Protein AF-A0A921GEG6-F1 (afdb_monomer_lite)

Secondary structure (DSSP, 8-state):
-PPPP-------HHHHH----SSS-IIIIIIHHHHHHHHHHTSSS----------HHHHHHHHHHTHHHHHHHHHTT--TT-GGGGG--

Organism: NCBI:txid1852386

Foldseek 3Di:
DDDDPDPDPPDDPCNVVDDAADWDDCCLAQVLLQVLLVVLVPDPDQDPDDDDDDDDPNVVCCVVGVSVLSNQCSNVPHHRNDPCSVVRD

Radius of gyration: 16.49 Å; chains: 1; bounding box: 41×40×45 Å

pLDDT: mean 90.21, std 13.06, range [41.75, 98.25]

Sequence (89 aa):
MAAQPQTLATTSAFEVLGPVMVGPSSSHTAGALRCARVAASLMGGRVARVRFTLWNSFAHTYRGHGTDRALVAGVLGLDTDDERIRDAF

Structure (mmCIF, N/CA/C/O backbone):
data_AF-A0A921GEG6-F1
#
_entry.id   AF-A0A921GEG6-F1
#
loop_
_atom_site.group_PDB
_atom_site.id
_atom_site.type_symbol
_atom_site.label_atom_id
_atom_site.label_alt_id
_atom_site.label_comp_id
_atom_site.label_asym_id
_atom_site.label_entity_id
_atom_site.label_seq_id
_atom_site.pdbx_PDB_ins_code
_atom_site.Cartn_x
_atom_site.Cartn_y
_atom_site.Cartn_z
_atom_site.occupancy
_atom_site.B_iso_or_equiv
_atom_site.auth_seq_id
_atom_site.auth_comp_id
_atom_site.auth_asym_id
_atom_site.auth_atom_id
_atom_site.pdbx_PDB_model_num
ATOM 1 N N . MET A 1 1 ? 20.909 28.038 32.023 1.00 41.75 1 MET A N 1
ATOM 2 C CA . MET A 1 1 ? 21.730 27.240 31.087 1.00 41.75 1 MET A CA 1
ATOM 3 C C . MET A 1 1 ? 20.824 26.770 29.967 1.00 41.75 1 MET A C 1
ATOM 5 O O . MET A 1 1 ? 19.919 25.994 30.235 1.00 41.75 1 MET A O 1
ATOM 9 N N . ALA A 1 2 ? 20.987 27.316 28.762 1.00 42.22 2 ALA A N 1
ATOM 10 C CA . ALA A 1 2 ? 20.214 26.888 27.602 1.00 42.22 2 ALA A CA 1
ATOM 11 C C . ALA A 1 2 ? 20.625 25.457 27.231 1.00 42.22 2 ALA A C 1
ATOM 13 O O . ALA A 1 2 ? 21.814 25.187 27.059 1.00 42.22 2 ALA A O 1
ATOM 14 N N . ALA A 1 3 ? 19.656 24.545 27.152 1.00 48.78 3 ALA A N 1
ATOM 15 C CA . ALA A 1 3 ? 19.879 23.226 26.584 1.00 48.78 3 ALA A CA 1
ATOM 16 C C . ALA A 1 3 ? 20.296 23.413 25.119 1.00 48.78 3 ALA A C 1
ATOM 18 O O . ALA A 1 3 ? 19.584 24.055 24.347 1.00 48.78 3 ALA A O 1
ATOM 19 N N . GLN A 1 4 ? 21.478 22.918 24.757 1.00 52.47 4 GLN A N 1
ATOM 20 C CA . GLN A 1 4 ? 21.923 22.922 23.368 1.00 52.47 4 GLN A CA 1
ATOM 21 C C . GLN A 1 4 ? 20.926 22.125 22.508 1.00 52.47 4 GLN A C 1
ATOM 23 O O . GLN A 1 4 ? 20.432 21.090 22.965 1.00 52.47 4 GLN A O 1
ATOM 28 N N . PRO A 1 5 ? 20.622 22.576 21.278 1.00 53.44 5 PRO A N 1
ATOM 29 C CA . PRO A 1 5 ? 19.784 21.814 20.364 1.00 53.44 5 PRO A CA 1
ATOM 30 C C . PRO A 1 5 ? 20.469 20.479 20.077 1.00 53.44 5 PRO A C 1
ATOM 32 O O . PRO A 1 5 ? 21.607 20.442 19.606 1.00 53.44 5 PRO A O 1
ATOM 35 N N . GLN A 1 6 ? 19.790 19.377 20.385 1.00 58.94 6 GLN A N 1
ATOM 36 C CA . GLN A 1 6 ? 20.304 18.057 20.056 1.00 58.94 6 GLN A CA 1
ATOM 37 C C . GLN A 1 6 ? 20.346 17.910 18.534 1.00 58.94 6 GLN A C 1
ATOM 39 O O . GLN A 1 6 ? 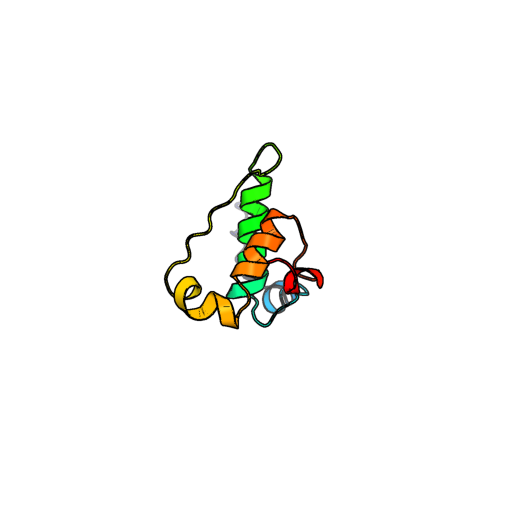19.318 17.840 17.866 1.00 58.94 6 GLN A O 1
ATOM 44 N N . THR A 1 7 ? 21.552 17.896 17.976 1.00 65.44 7 THR A N 1
ATOM 45 C CA . THR A 1 7 ? 21.803 17.506 16.590 1.00 65.44 7 THR A CA 1
ATOM 46 C C . THR A 1 7 ? 21.744 15.983 16.550 1.00 65.44 7 THR A C 1
ATOM 48 O O . THR A 1 7 ? 22.729 15.312 16.833 1.00 65.44 7 THR A O 1
ATOM 51 N N . LEU A 1 8 ? 20.570 15.416 16.274 1.00 60.66 8 LEU A N 1
ATOM 52 C CA . LEU A 1 8 ? 20.393 13.966 16.184 1.00 60.66 8 LEU A CA 1
ATOM 53 C C . LEU A 1 8 ? 19.711 13.600 14.869 1.00 60.66 8 LEU A C 1
ATOM 55 O O . LEU A 1 8 ? 18.508 13.377 14.812 1.00 60.66 8 LEU A O 1
ATOM 59 N N . ALA A 1 9 ? 20.507 13.476 13.812 1.00 66.44 9 ALA A N 1
ATOM 60 C CA . ALA A 1 9 ? 20.187 12.528 12.752 1.00 66.44 9 ALA A CA 1
ATOM 61 C C . ALA A 1 9 ? 20.847 11.185 13.103 1.00 66.44 9 ALA A C 1
ATOM 63 O O . ALA A 1 9 ? 21.735 10.708 12.404 1.00 66.44 9 ALA A O 1
ATOM 64 N N . THR A 1 10 ? 20.476 10.592 14.239 1.00 74.56 10 THR A N 1
ATOM 65 C CA . THR A 1 10 ? 20.800 9.188 14.516 1.00 74.56 10 THR A CA 1
ATOM 66 C C . THR A 1 10 ? 19.774 8.332 13.797 1.00 74.56 10 THR A C 1
ATOM 68 O O . THR A 1 10 ? 18.729 8.021 14.360 1.00 74.56 10 THR A O 1
ATOM 71 N N . THR A 1 11 ? 20.052 7.995 12.538 1.00 83.00 11 THR A N 1
ATOM 72 C CA . THR A 1 11 ? 19.252 7.018 11.793 1.00 83.00 11 THR A CA 1
ATOM 73 C C . THR A 1 11 ? 19.467 5.639 12.402 1.00 83.00 11 THR A C 1
ATOM 75 O O . THR A 1 11 ? 20.595 5.148 12.480 1.00 83.00 11 THR A O 1
ATOM 78 N N . SER A 1 12 ? 18.385 5.017 12.855 1.00 89.88 12 SER A N 1
ATOM 79 C CA . SER A 1 12 ? 18.417 3.660 13.391 1.00 89.88 12 SER A CA 1
ATOM 80 C C . SER A 1 12 ? 18.547 2.641 12.259 1.00 89.88 12 SER A C 1
ATOM 82 O O . SER A 1 12 ? 17.954 2.804 11.193 1.00 89.88 12 SER A O 1
ATOM 84 N N . ALA A 1 13 ? 19.249 1.528 12.497 1.00 90.12 13 ALA A N 1
ATOM 85 C CA . ALA A 1 13 ? 19.298 0.417 11.542 1.00 90.12 13 ALA A CA 1
ATOM 86 C C . ALA A 1 13 ? 17.888 -0.095 11.176 1.00 90.12 13 ALA A C 1
ATOM 88 O O . ALA A 1 13 ? 17.650 -0.487 10.036 1.00 90.12 13 ALA A O 1
ATOM 89 N N . PHE A 1 14 ? 16.931 -0.023 12.108 1.00 89.06 14 PHE A N 1
ATOM 90 C CA . PHE A 1 14 ? 15.539 -0.414 11.868 1.00 89.06 14 PHE A CA 1
ATOM 91 C C . PHE A 1 14 ? 14.798 0.530 10.912 1.00 89.06 14 PHE A C 1
ATOM 93 O O . PHE A 1 14 ? 13.907 0.092 10.191 1.00 89.06 14 PHE A O 1
ATOM 100 N N . GLU A 1 15 ? 15.174 1.810 10.866 1.00 88.00 15 GLU A N 1
ATOM 101 C CA . GLU A 1 15 ? 14.595 2.769 9.917 1.00 88.00 15 GLU A CA 1
ATOM 102 C C . GLU A 1 15 ? 15.102 2.516 8.494 1.00 88.00 15 GLU A C 1
ATOM 104 O O . GLU A 1 15 ? 14.353 2.701 7.537 1.00 88.00 15 GLU A O 1
ATOM 109 N N . VAL A 1 16 ? 16.350 2.051 8.358 1.00 89.06 16 VAL A N 1
ATOM 110 C CA . VAL A 1 16 ? 16.949 1.694 7.063 1.00 89.06 16 VAL A CA 1
ATOM 111 C C . VAL A 1 16 ? 16.396 0.370 6.538 1.00 89.06 16 VAL A C 1
ATOM 113 O O . VAL A 1 16 ? 16.063 0.274 5.359 1.00 89.06 16 VAL A O 1
ATOM 116 N N . LEU A 1 17 ? 16.298 -0.648 7.398 1.00 91.12 17 LEU A N 1
ATOM 117 C CA . LEU A 1 17 ? 15.776 -1.965 7.018 1.00 91.12 17 LEU A CA 1
ATOM 118 C C . LEU A 1 17 ? 14.278 -1.916 6.697 1.00 91.12 17 LEU A C 1
ATOM 120 O O . LEU A 1 17 ? 13.824 -2.585 5.771 1.00 91.12 17 LEU A O 1
ATOM 124 N N . GLY A 1 18 ? 13.522 -1.105 7.439 1.00 88.38 18 GLY A N 1
ATOM 125 C CA . GLY A 1 18 ? 12.070 -1.060 7.340 1.00 88.38 18 GLY A CA 1
ATOM 126 C C . GLY A 1 18 ? 11.386 -2.273 7.990 1.00 88.38 18 GLY A C 1
ATOM 127 O O . GLY A 1 18 ? 12.042 -3.137 8.578 1.00 88.38 18 GLY A O 1
ATOM 128 N N . PRO A 1 19 ? 10.043 -2.324 7.944 1.00 91.56 19 PRO A N 1
ATOM 129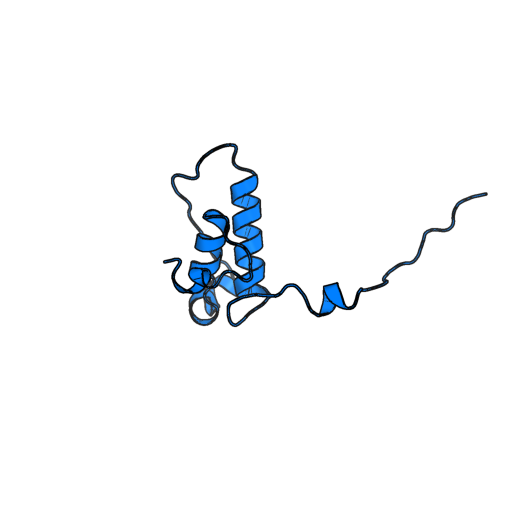 C CA . PRO A 1 19 ? 9.282 -3.435 8.501 1.00 91.56 19 PRO A CA 1
ATOM 130 C C . PRO A 1 19 ? 9.423 -4.698 7.644 1.00 91.56 19 PRO A C 1
ATOM 132 O O . PRO A 1 19 ? 9.683 -4.628 6.441 1.00 91.56 19 PRO A O 1
ATOM 135 N N . VAL A 1 20 ? 9.147 -5.855 8.250 1.00 94.94 20 VAL A N 1
ATOM 136 C CA . VAL A 1 20 ? 8.837 -7.067 7.483 1.00 94.94 20 VAL A CA 1
ATOM 137 C C . VAL A 1 20 ? 7.578 -6.796 6.656 1.00 94.94 20 VAL A C 1
ATOM 139 O O . VAL A 1 20 ? 6.619 -6.186 7.138 1.00 94.94 20 VAL A O 1
ATOM 142 N N . MET A 1 21 ? 7.603 -7.190 5.384 1.00 95.56 21 MET A N 1
ATOM 143 C CA . MET A 1 21 ? 6.510 -6.904 4.463 1.00 95.56 21 MET A CA 1
ATOM 144 C C . MET A 1 21 ? 6.334 -7.978 3.390 1.00 95.56 21 MET A C 1
ATOM 146 O O . MET A 1 21 ? 7.284 -8.665 3.016 1.00 95.56 21 MET A O 1
ATOM 150 N N . VAL A 1 22 ? 5.127 -8.038 2.837 1.00 93.50 22 VAL A N 1
ATOM 151 C CA . VAL A 1 22 ? 4.760 -8.816 1.655 1.00 93.50 22 VAL A CA 1
ATOM 152 C C . VAL A 1 22 ? 4.757 -7.916 0.421 1.00 93.50 22 VAL A C 1
ATOM 154 O O . VAL A 1 22 ? 4.294 -6.776 0.448 1.00 93.50 22 VAL A O 1
ATOM 157 N N . GLY A 1 23 ? 5.237 -8.468 -0.693 1.00 85.75 23 GLY A N 1
ATOM 158 C CA . GLY A 1 23 ? 5.245 -7.820 -2.003 1.00 85.75 23 GLY A CA 1
ATOM 159 C C . GLY A 1 23 ? 6.630 -7.335 -2.430 1.00 85.75 23 GLY A C 1
ATOM 160 O O . GLY A 1 23 ? 7.586 -7.386 -1.658 1.00 85.75 23 GLY A O 1
ATOM 161 N N . PRO A 1 24 ? 6.777 -6.891 -3.687 1.00 94.75 24 PRO A N 1
ATOM 162 C CA . PRO A 1 24 ? 8.097 -6.625 -4.244 1.00 94.75 24 PRO A CA 1
ATOM 163 C C . PRO A 1 24 ? 8.667 -5.258 -3.837 1.00 94.75 24 PRO A C 1
ATOM 165 O O . PRO A 1 24 ? 9.798 -4.951 -4.204 1.00 94.75 24 PRO A O 1
ATOM 168 N N . SER A 1 25 ? 7.903 -4.395 -3.148 1.00 96.62 25 SER A N 1
ATOM 169 C CA . SER A 1 25 ? 8.281 -2.988 -2.991 1.00 96.62 25 SER A CA 1
ATOM 170 C C . SER A 1 25 ? 7.858 -2.341 -1.681 1.00 96.62 25 SER A C 1
ATOM 172 O O . SER A 1 25 ? 6.680 -2.276 -1.331 1.00 96.62 25 SER A O 1
ATOM 174 N N . SER A 1 26 ? 8.832 -1.722 -1.017 1.00 95.81 26 SER A N 1
ATOM 175 C CA . SER A 1 26 ? 8.611 -0.946 0.202 1.00 95.81 26 SER A CA 1
ATOM 176 C C . SER A 1 26 ? 7.800 0.322 -0.051 1.00 95.81 26 SER A C 1
ATOM 178 O O . SER A 1 26 ? 6.957 0.683 0.765 1.00 95.81 26 SER A O 1
ATOM 180 N N . SER A 1 27 ? 7.986 0.980 -1.197 1.00 96.00 27 SER A N 1
ATOM 181 C CA . SER A 1 27 ? 7.253 2.203 -1.539 1.00 96.00 27 SER A CA 1
ATOM 182 C C . SER A 1 27 ? 5.863 1.906 -2.097 1.00 96.00 27 SER A C 1
ATOM 184 O O . SER A 1 27 ? 4.867 2.429 -1.598 1.00 96.00 27 SER A O 1
ATOM 186 N N . HIS A 1 28 ? 5.786 1.051 -3.118 1.00 97.88 28 HIS A N 1
ATOM 187 C CA . HIS A 1 28 ? 4.555 0.859 -3.880 1.00 97.88 28 HIS A CA 1
ATOM 188 C C . HIS A 1 28 ? 3.616 -0.193 -3.275 1.00 97.88 28 HIS A C 1
ATOM 190 O O . HIS A 1 28 ? 2.437 -0.201 -3.629 1.00 97.88 28 HIS A O 1
ATOM 196 N N . THR A 1 29 ? 4.102 -1.034 -2.355 1.00 97.44 29 THR A N 1
ATOM 197 C CA . THR A 1 29 ? 3.285 -2.019 -1.630 1.00 97.44 29 THR A CA 1
ATOM 198 C C . THR A 1 29 ? 3.119 -1.602 -0.169 1.00 97.44 29 THR A C 1
ATOM 200 O O . THR A 1 29 ? 2.046 -1.132 0.209 1.00 97.44 29 THR A O 1
ATOM 203 N N . ALA A 1 30 ? 4.174 -1.682 0.650 1.00 97.31 30 ALA A N 1
ATOM 204 C CA . ALA A 1 30 ? 4.064 -1.401 2.086 1.00 97.31 30 ALA A CA 1
ATOM 205 C C . ALA A 1 30 ? 3.675 0.060 2.377 1.00 97.31 30 ALA A C 1
ATOM 207 O O . ALA A 1 30 ? 2.803 0.322 3.207 1.00 97.31 30 ALA A O 1
ATOM 208 N N . GLY A 1 31 ? 4.264 1.015 1.649 1.00 97.25 31 GLY A N 1
ATOM 209 C CA . GLY A 1 31 ? 3.912 2.432 1.739 1.00 97.25 31 GLY A CA 1
ATOM 210 C C . GLY A 1 31 ? 2.454 2.698 1.362 1.00 97.25 31 GLY A C 1
ATOM 211 O O . GLY A 1 31 ? 1.731 3.344 2.119 1.00 97.25 31 GLY A O 1
ATOM 212 N N . ALA A 1 32 ? 1.994 2.140 0.239 1.00 98.00 32 ALA A N 1
ATOM 213 C CA . ALA A 1 32 ? 0.609 2.278 -0.214 1.00 98.00 32 ALA A CA 1
ATOM 214 C C . ALA A 1 32 ? -0.398 1.713 0.800 1.00 98.00 32 ALA A C 1
ATOM 216 O O . ALA A 1 32 ? -1.364 2.394 1.153 1.00 98.00 32 ALA A O 1
ATOM 217 N N . LEU A 1 33 ? -0.139 0.507 1.317 1.00 98.25 33 LEU A N 1
ATOM 218 C CA . LEU A 1 33 ? -0.949 -0.124 2.359 1.00 98.25 33 LEU A CA 1
ATOM 219 C C . LEU A 1 33 ? -1.036 0.762 3.597 1.00 98.25 33 LEU A C 1
ATOM 221 O O . LEU A 1 33 ? -2.131 1.028 4.096 1.00 98.25 33 LEU A O 1
ATOM 225 N N . ARG A 1 34 ? 0.105 1.274 4.068 1.00 97.69 34 ARG A N 1
ATOM 226 C CA . ARG A 1 34 ? 0.148 2.135 5.250 1.00 97.69 34 ARG A CA 1
ATOM 227 C C . ARG A 1 34 ? -0.636 3.430 5.035 1.00 97.69 34 ARG A C 1
ATOM 229 O O . ARG A 1 34 ? -1.383 3.824 5.927 1.00 97.69 34 ARG A O 1
ATOM 236 N N . CYS A 1 35 ? -0.537 4.056 3.860 1.00 97.88 35 CYS A N 1
ATOM 237 C CA . CYS A 1 35 ? -1.348 5.227 3.513 1.00 97.88 35 CYS A CA 1
ATOM 238 C C . CYS A 1 35 ? -2.852 4.915 3.547 1.00 97.88 35 CYS A C 1
ATOM 240 O O . CYS A 1 35 ? -3.618 5.661 4.158 1.00 97.88 35 CYS A O 1
ATOM 242 N N . ALA A 1 36 ? -3.275 3.805 2.938 1.00 97.56 36 ALA A N 1
ATOM 243 C CA . ALA A 1 36 ? -4.672 3.379 2.937 1.00 97.56 36 ALA A CA 1
ATOM 244 C C . ALA A 1 36 ? -5.195 3.067 4.347 1.00 97.56 36 ALA A C 1
ATOM 246 O O . ALA A 1 36 ? -6.305 3.471 4.692 1.00 97.56 36 ALA A O 1
ATOM 247 N N . ARG A 1 37 ? -4.385 2.411 5.184 1.00 96.44 37 ARG A N 1
ATOM 248 C CA . ARG A 1 37 ? -4.749 2.085 6.566 1.00 96.44 37 ARG A CA 1
ATOM 249 C C . ARG A 1 37 ? -4.875 3.321 7.443 1.00 96.44 37 ARG A C 1
ATOM 251 O O . ARG A 1 37 ? -5.831 3.424 8.206 1.00 96.44 37 ARG A O 1
ATOM 258 N N . VAL A 1 38 ? -3.958 4.280 7.307 1.00 96.75 38 VAL A N 1
ATOM 259 C CA . VAL A 1 38 ? -4.073 5.572 7.996 1.00 96.75 38 VAL A CA 1
ATOM 260 C C . VAL A 1 38 ? -5.357 6.274 7.563 1.00 96.75 38 VAL A C 1
ATOM 262 O O . VAL A 1 38 ? -6.150 6.647 8.423 1.00 96.75 38 VAL A O 1
ATOM 265 N N . ALA A 1 39 ? -5.629 6.366 6.258 1.00 96.31 39 ALA A N 1
ATOM 266 C CA . ALA A 1 39 ? -6.866 6.964 5.759 1.00 96.31 39 ALA A CA 1
ATOM 267 C C . ALA A 1 39 ? -8.124 6.269 6.315 1.00 96.31 39 ALA A C 1
ATOM 269 O O . ALA A 1 39 ? -9.058 6.947 6.734 1.00 96.31 39 ALA A O 1
ATOM 270 N N . ALA A 1 40 ? -8.135 4.934 6.381 1.00 95.06 40 ALA A N 1
ATOM 271 C CA . ALA A 1 40 ? -9.240 4.169 6.956 1.00 95.06 40 ALA A CA 1
ATOM 272 C C . ALA A 1 40 ? -9.391 4.386 8.471 1.00 95.06 40 ALA A C 1
ATOM 274 O O . ALA A 1 40 ? -10.513 4.525 8.946 1.00 95.06 40 ALA A O 1
ATOM 275 N N . SER A 1 41 ? -8.289 4.481 9.224 1.00 93.50 41 SER A N 1
ATOM 276 C CA . SER A 1 41 ? -8.321 4.724 10.678 1.00 93.50 41 SER A CA 1
ATOM 277 C C . SER A 1 41 ? -8.873 6.097 11.064 1.00 93.50 41 SER A C 1
ATOM 279 O O . SER A 1 41 ? -9.373 6.271 12.171 1.00 93.50 41 SER A O 1
ATOM 281 N N . LEU A 1 42 ? -8.807 7.067 10.148 1.00 94.81 42 LEU A N 1
ATOM 282 C CA . LEU A 1 42 ? -9.384 8.397 10.343 1.00 94.81 42 LEU A CA 1
ATOM 283 C C . LEU A 1 42 ? -10.909 8.403 10.151 1.00 94.81 42 LEU A C 1
ATOM 285 O O . LEU A 1 42 ? -11.568 9.384 10.491 1.00 94.81 42 LEU A O 1
ATOM 289 N N . MET A 1 43 ? -11.487 7.320 9.624 1.00 91.50 43 MET A N 1
ATOM 290 C CA . MET A 1 43 ? -12.930 7.173 9.474 1.00 91.50 43 MET A CA 1
ATOM 291 C C . MET A 1 43 ? -13.539 6.642 10.777 1.00 91.50 43 MET A C 1
ATOM 293 O O . MET A 1 43 ? -13.161 5.585 11.269 1.00 91.50 43 MET A O 1
ATOM 297 N N . GLY A 1 44 ? -14.546 7.333 11.316 1.00 86.44 44 GLY A N 1
ATOM 298 C CA . GLY A 1 44 ? -15.228 6.948 12.564 1.00 86.44 44 GLY A CA 1
ATOM 299 C C . GLY A 1 44 ? -16.174 5.740 12.459 1.00 86.44 44 GLY A C 1
ATOM 300 O O . GLY A 1 44 ? -17.039 5.570 13.313 1.00 86.44 44 GLY A O 1
ATOM 301 N N . GLY A 1 45 ? -16.079 4.933 11.400 1.00 86.75 45 GLY A N 1
ATOM 302 C CA . GLY A 1 45 ? -16.996 3.828 11.135 1.00 86.75 45 GLY A CA 1
ATOM 303 C C . GLY A 1 45 ? -16.555 2.947 9.969 1.00 86.75 45 GLY A C 1
ATOM 304 O O . GLY A 1 45 ? -15.501 3.150 9.368 1.00 86.75 45 GLY A O 1
ATOM 305 N N . ARG A 1 46 ? -17.378 1.948 9.631 1.00 87.69 46 ARG A N 1
ATOM 306 C CA . ARG A 1 46 ? -17.062 0.986 8.566 1.00 87.69 46 ARG A CA 1
ATOM 307 C C . ARG A 1 46 ? -17.022 1.670 7.195 1.00 87.69 46 ARG A C 1
ATOM 309 O O . ARG A 1 46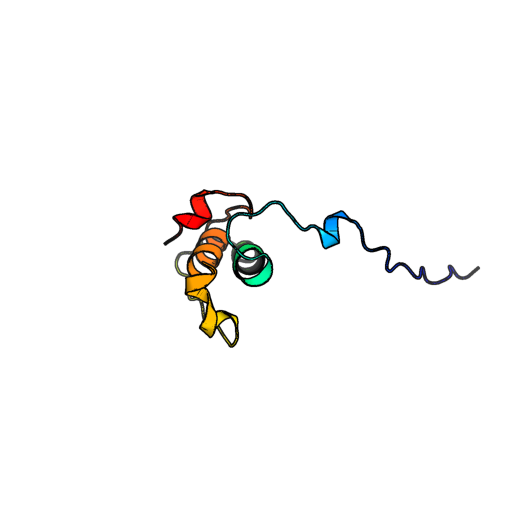 ? -18.006 2.265 6.759 1.00 87.69 46 ARG A O 1
ATOM 316 N N . VAL A 1 47 ? -15.913 1.501 6.476 1.00 90.94 47 VAL A N 1
ATOM 317 C CA . VAL A 1 47 ? -15.768 1.963 5.090 1.00 90.94 47 VAL A CA 1
ATOM 318 C C . VAL A 1 47 ? -16.664 1.120 4.175 1.00 90.94 47 VAL A C 1
ATOM 320 O O . VAL A 1 47 ? -16.420 -0.066 3.973 1.00 90.94 47 VAL A O 1
ATOM 323 N N . ALA A 1 48 ? -17.719 1.728 3.624 1.00 92.38 48 ALA A N 1
ATOM 324 C CA . ALA A 1 48 ? -18.644 1.055 2.703 1.00 92.38 48 ALA A CA 1
ATOM 325 C C . ALA A 1 48 ? -18.159 1.070 1.244 1.00 92.38 48 ALA A C 1
ATOM 327 O O . ALA A 1 48 ? -18.498 0.190 0.455 1.00 92.38 48 ALA A O 1
ATOM 328 N N . ARG A 1 49 ? -17.386 2.092 0.867 1.00 93.94 49 ARG A N 1
ATOM 329 C CA . ARG A 1 49 ? -16.822 2.259 -0.473 1.00 93.94 49 ARG A CA 1
ATOM 330 C C . ARG A 1 49 ? -15.555 3.094 -0.389 1.00 93.94 49 ARG A C 1
ATOM 332 O O . ARG A 1 49 ? -15.516 4.084 0.334 1.00 93.94 49 ARG A O 1
ATOM 339 N N . VAL A 1 50 ? -14.564 2.727 -1.188 1.00 94.69 50 VAL A N 1
ATOM 340 C CA . VAL A 1 50 ? -13.341 3.502 -1.393 1.00 94.69 50 VAL A CA 1
ATOM 341 C C . VAL A 1 50 ? -13.103 3.675 -2.890 1.00 94.69 50 VAL A C 1
ATOM 343 O O . VAL A 1 50 ? -13.481 2.821 -3.691 1.00 94.69 50 VAL A O 1
ATOM 346 N N . ARG A 1 51 ? -12.509 4.803 -3.279 1.00 96.62 51 ARG A N 1
ATOM 347 C CA . ARG A 1 51 ? -12.036 5.054 -4.642 1.00 96.62 51 ARG A CA 1
ATOM 348 C C . ARG A 1 51 ? -10.585 5.492 -4.566 1.00 96.62 51 ARG A C 1
ATOM 350 O O . ARG A 1 51 ? -10.299 6.559 -4.030 1.00 96.62 51 ARG A O 1
ATOM 357 N N . PHE A 1 52 ? -9.692 4.693 -5.133 1.00 97.00 52 PHE A N 1
ATOM 358 C CA . PHE A 1 52 ? -8.282 5.041 -5.252 1.00 97.00 52 PHE A CA 1
ATOM 359 C C . PHE A 1 52 ? -8.037 5.743 -6.586 1.00 97.00 52 PHE A C 1
ATOM 361 O O . PHE A 1 52 ? -8.512 5.297 -7.627 1.00 97.00 52 PHE A O 1
ATOM 368 N N . THR A 1 53 ? -7.317 6.861 -6.556 1.00 97.56 53 THR A N 1
ATOM 369 C CA . THR A 1 53 ? -6.812 7.533 -7.760 1.00 97.56 53 THR A CA 1
ATOM 370 C C . THR A 1 53 ? -5.300 7.572 -7.650 1.00 97.56 53 THR A C 1
ATOM 372 O O . THR A 1 53 ? -4.772 8.130 -6.689 1.00 97.56 53 THR A O 1
ATOM 375 N N . LEU A 1 54 ? -4.617 6.934 -8.596 1.00 97.50 54 LEU A N 1
ATOM 376 C CA . LEU A 1 54 ? -3.162 6.849 -8.614 1.00 97.50 54 LEU A CA 1
ATOM 377 C C . LEU A 1 54 ? -2.602 7.902 -9.559 1.00 97.50 54 LEU A C 1
ATOM 379 O O . LEU A 1 54 ? -3.148 8.119 -10.639 1.00 97.50 54 LEU A O 1
ATOM 383 N N . TRP A 1 55 ? -1.492 8.512 -9.157 1.00 97.31 55 TRP A N 1
ATOM 384 C CA . TRP A 1 55 ? -0.796 9.539 -9.925 1.00 97.31 55 TRP A CA 1
ATOM 385 C C . TRP A 1 55 ? 0.656 9.129 -10.164 1.00 97.31 55 TRP A C 1
ATOM 387 O O . TRP A 1 55 ? 1.247 8.404 -9.362 1.00 97.31 55 TRP A O 1
ATOM 397 N N . ASN A 1 56 ? 1.235 9.614 -11.259 1.00 97.50 56 ASN A N 1
ATOM 398 C CA . ASN A 1 56 ? 2.657 9.493 -11.582 1.00 97.50 56 ASN A CA 1
ATOM 399 C C . ASN A 1 56 ? 3.167 8.042 -11.475 1.00 97.50 56 ASN A C 1
ATOM 401 O O . ASN A 1 56 ? 2.574 7.136 -12.060 1.00 97.50 56 ASN A O 1
ATOM 405 N N . SER A 1 57 ? 4.264 7.807 -10.741 1.00 96.69 57 SER A N 1
ATOM 406 C CA . SER A 1 57 ? 4.895 6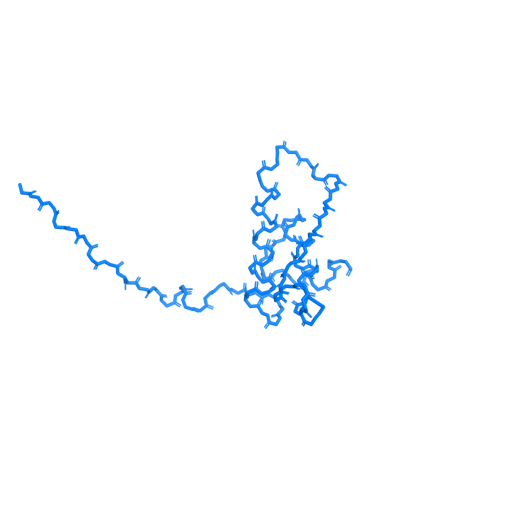.488 -10.622 1.00 96.69 57 SER A CA 1
ATOM 407 C C . SER A 1 57 ? 3.904 5.415 -10.178 1.00 96.69 57 SER A C 1
ATOM 409 O O . SER A 1 57 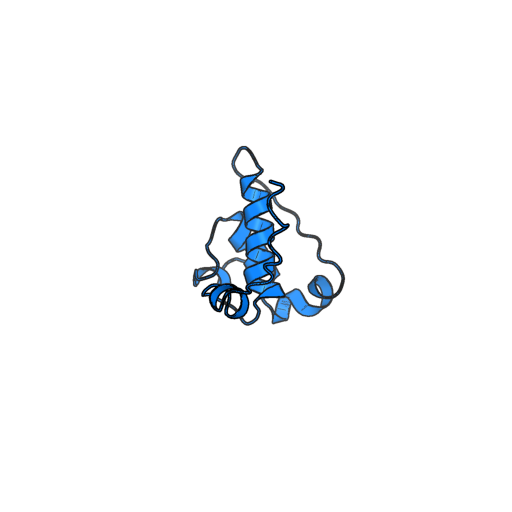? 3.864 4.351 -10.788 1.00 96.69 57 SER A O 1
ATOM 411 N N . PHE A 1 58 ? 3.031 5.730 -9.215 1.00 96.81 58 PHE A N 1
ATOM 412 C CA . PHE A 1 58 ? 1.983 4.819 -8.770 1.00 96.81 58 PHE A CA 1
ATOM 413 C C . PHE A 1 58 ? 1.044 4.437 -9.914 1.00 96.81 58 PHE A C 1
ATOM 415 O O . PHE A 1 58 ? 0.772 3.259 -10.104 1.00 96.81 58 PHE A O 1
ATOM 422 N N . ALA A 1 59 ? 0.586 5.398 -10.720 1.00 97.19 59 ALA A N 1
ATOM 423 C CA . ALA A 1 59 ? -0.299 5.114 -11.852 1.00 97.19 59 ALA A CA 1
ATOM 424 C C . ALA A 1 59 ? 0.362 4.219 -12.912 1.00 97.19 59 ALA A C 1
ATOM 426 O O . ALA A 1 59 ? -0.301 3.374 -13.513 1.00 97.19 59 ALA A O 1
ATOM 427 N N . HIS A 1 60 ? 1.666 4.390 -13.135 1.00 97.12 60 HIS A N 1
ATOM 428 C CA . HIS A 1 60 ? 2.396 3.655 -14.165 1.00 97.12 60 HIS A CA 1
ATOM 429 C C . HIS A 1 60 ? 2.769 2.229 -13.753 1.00 97.12 60 HIS A C 1
ATOM 431 O O . HIS A 1 60 ? 2.846 1.355 -14.615 1.00 97.12 60 HIS A O 1
ATOM 437 N N . THR A 1 61 ? 2.995 1.971 -12.463 1.00 96.81 61 THR A N 1
ATOM 438 C CA . THR A 1 61 ? 3.608 0.712 -12.010 1.00 96.81 61 THR A CA 1
ATOM 439 C C . THR A 1 61 ? 2.735 -0.123 -11.075 1.00 96.81 61 THR A C 1
ATOM 441 O O . THR A 1 61 ? 3.165 -1.215 -10.686 1.00 96.81 61 THR A O 1
ATOM 444 N N . TYR A 1 62 ? 1.511 0.328 -10.756 1.00 95.94 62 TYR A N 1
ATOM 445 C CA . TYR A 1 62 ? 0.664 -0.288 -9.725 1.00 95.94 62 TYR A CA 1
ATOM 446 C C . TYR A 1 62 ? 0.494 -1.802 -9.879 1.00 95.94 62 TYR A C 1
ATOM 448 O O . TYR A 1 62 ? 0.606 -2.518 -8.891 1.00 95.94 62 TYR A O 1
ATOM 456 N N . ARG A 1 63 ? 0.291 -2.304 -11.107 1.00 95.00 63 ARG A N 1
ATOM 457 C CA . ARG A 1 63 ? 0.087 -3.741 -11.361 1.00 95.00 63 ARG A CA 1
ATOM 458 C C . ARG A 1 63 ? 1.331 -4.568 -11.051 1.00 95.00 63 ARG A C 1
ATOM 460 O O . ARG A 1 63 ? 1.232 -5.617 -10.429 1.00 95.00 63 ARG A O 1
ATOM 467 N N . GLY A 1 64 ? 2.503 -4.087 -11.469 1.00 95.62 64 GLY A N 1
ATOM 468 C CA . GLY A 1 64 ? 3.772 -4.786 -11.243 1.00 95.62 64 GLY A CA 1
ATOM 469 C C . GLY A 1 64 ? 4.191 -4.799 -9.773 1.00 95.62 64 GLY A C 1
ATOM 470 O O . GLY A 1 64 ? 4.898 -5.703 -9.346 1.00 95.62 64 GLY A O 1
ATOM 471 N N . HIS A 1 65 ? 3.726 -3.818 -8.996 1.00 97.00 65 HIS A N 1
ATOM 472 C CA . HIS A 1 65 ? 4.052 -3.679 -7.577 1.00 97.00 65 HIS A CA 1
ATOM 473 C C . HIS A 1 65 ? 2.911 -4.119 -6.642 1.00 97.00 65 HIS A C 1
ATOM 475 O O . HIS A 1 65 ? 3.067 -4.062 -5.423 1.00 97.00 65 HIS A O 1
ATOM 481 N N . GLY A 1 66 ? 1.764 -4.545 -7.184 1.00 96.44 66 GLY A N 1
ATOM 482 C CA . GLY A 1 66 ? 0.580 -4.921 -6.405 1.00 96.44 66 GLY A CA 1
ATOM 483 C C . GLY A 1 66 ? 0.001 -3.782 -5.559 1.00 96.44 66 GLY A C 1
ATOM 484 O O . GLY A 1 66 ? -0.537 -4.031 -4.482 1.00 96.44 66 GLY A O 1
ATOM 485 N N . THR A 1 67 ? 0.151 -2.527 -5.993 1.00 97.62 67 THR A N 1
ATOM 486 C CA . THR A 1 67 ? -0.326 -1.352 -5.242 1.00 97.62 67 THR A CA 1
ATOM 487 C C . THR A 1 67 ? -1.844 -1.354 -5.088 1.00 97.62 67 THR A C 1
ATOM 489 O O . THR A 1 67 ? -2.349 -0.970 -4.040 1.00 97.62 67 THR A O 1
ATOM 492 N N . ASP A 1 68 ? -2.578 -1.772 -6.117 1.00 96.88 68 ASP A N 1
ATOM 493 C CA . ASP A 1 68 ? -4.033 -1.936 -6.065 1.00 96.88 68 ASP A CA 1
ATOM 494 C C . ASP A 1 68 ? -4.450 -2.838 -4.901 1.00 96.88 68 ASP A C 1
ATOM 496 O O . ASP A 1 68 ? -5.262 -2.435 -4.064 1.00 96.88 68 ASP A O 1
ATOM 500 N N . ARG A 1 69 ? -3.806 -4.000 -4.789 1.00 96.88 69 ARG A N 1
ATOM 501 C CA . ARG A 1 69 ? -4.046 -4.946 -3.701 1.00 96.88 69 ARG A CA 1
ATOM 502 C C . ARG A 1 69 ? -3.633 -4.397 -2.346 1.00 96.88 69 ARG A C 1
ATOM 504 O O . ARG A 1 69 ? -4.391 -4.476 -1.383 1.00 96.88 69 ARG A O 1
ATOM 511 N N . ALA A 1 70 ? -2.463 -3.764 -2.278 1.00 97.94 70 ALA A N 1
ATOM 512 C CA . ALA A 1 70 ? -1.952 -3.144 -1.060 1.00 97.94 70 ALA A CA 1
ATOM 513 C C . ALA A 1 70 ? -2.889 -2.055 -0.514 1.00 97.94 70 ALA A C 1
ATOM 515 O O . ALA A 1 70 ? -3.125 -1.978 0.691 1.00 97.94 70 ALA A O 1
ATOM 516 N N . LEU A 1 71 ? -3.464 -1.233 -1.393 1.00 98.06 71 LEU A N 1
ATOM 517 C CA . LEU A 1 71 ? -4.426 -0.198 -1.018 1.00 98.06 71 LEU A CA 1
ATOM 518 C C . LEU A 1 71 ? -5.720 -0.799 -0.460 1.00 98.06 71 LEU A C 1
ATOM 520 O O . LEU A 1 71 ? -6.221 -0.332 0.564 1.00 98.06 71 LEU A O 1
ATOM 524 N N . VAL A 1 72 ? -6.245 -1.851 -1.094 1.00 97.06 72 VAL A N 1
ATOM 525 C CA . VAL A 1 72 ? -7.425 -2.573 -0.593 1.00 97.06 72 VAL A CA 1
ATOM 526 C C . VAL A 1 72 ? -7.122 -3.219 0.760 1.00 97.06 72 VAL A C 1
ATOM 528 O O . VAL A 1 72 ? -7.865 -3.001 1.715 1.00 97.06 72 VAL A O 1
ATOM 531 N N . ALA A 1 73 ? -6.001 -3.932 0.877 1.00 97.50 73 ALA A N 1
ATOM 532 C CA . ALA A 1 73 ? -5.528 -4.543 2.116 1.00 97.50 73 ALA A CA 1
ATOM 533 C C . ALA A 1 73 ? -5.406 -3.529 3.265 1.00 97.50 73 ALA A C 1
ATOM 535 O O . ALA A 1 73 ? -5.856 -3.796 4.379 1.00 97.50 73 ALA A O 1
ATOM 536 N N . GLY A 1 74 ? -4.867 -2.338 2.986 1.00 97.19 74 GLY A N 1
ATOM 537 C CA . GLY A 1 74 ? -4.752 -1.266 3.972 1.00 97.19 74 GLY A CA 1
ATOM 538 C C . GLY A 1 74 ? -6.109 -0.787 4.486 1.00 97.19 74 GLY A C 1
ATOM 539 O O . GLY A 1 74 ? -6.284 -0.631 5.693 1.00 97.19 74 GLY A O 1
ATOM 540 N N . VAL A 1 75 ? -7.102 -0.625 3.603 1.00 97.12 75 VAL A N 1
ATOM 541 C CA . VAL A 1 75 ? -8.479 -0.282 4.013 1.00 97.12 75 VAL A CA 1
ATOM 542 C C . VAL A 1 75 ? -9.134 -1.405 4.819 1.00 97.12 75 VAL A C 1
ATOM 544 O O . VAL A 1 75 ? -9.897 -1.126 5.741 1.00 97.12 75 VAL A O 1
ATOM 547 N N . LEU A 1 76 ? -8.824 -2.664 4.503 1.00 95.31 76 LEU A N 1
ATOM 548 C CA . LEU A 1 76 ? -9.284 -3.835 5.256 1.00 95.31 76 LEU A CA 1
ATOM 549 C C . LEU A 1 76 ? -8.566 -4.012 6.606 1.00 95.31 76 LEU A C 1
ATOM 551 O O . LEU A 1 76 ? -8.965 -4.868 7.393 1.00 95.31 76 LEU A O 1
ATOM 555 N N . GLY A 1 77 ? -7.546 -3.198 6.891 1.00 95.25 77 GLY A N 1
ATOM 556 C CA . GLY A 1 77 ? -6.829 -3.200 8.163 1.00 95.25 77 GLY A CA 1
ATOM 557 C C . GLY A 1 77 ? -5.731 -4.256 8.277 1.00 95.25 77 GLY A C 1
ATOM 558 O O . GLY A 1 77 ? -5.323 -4.556 9.395 1.00 95.25 77 GLY A O 1
ATOM 559 N N . LEU A 1 78 ? -5.248 -4.808 7.159 1.00 96.56 78 LEU A N 1
ATOM 560 C CA . LEU A 1 78 ? -4.128 -5.752 7.166 1.00 96.56 78 LEU A CA 1
ATOM 561 C C . LEU A 1 78 ? -2.811 -5.057 7.558 1.00 96.56 78 LEU A C 1
ATOM 563 O O . LEU A 1 78 ? -2.639 -3.848 7.348 1.00 96.56 78 LEU A O 1
ATOM 567 N N . ASP A 1 79 ? -1.889 -5.816 8.149 1.00 96.81 79 ASP A N 1
ATOM 568 C CA . ASP A 1 79 ? -0.507 -5.401 8.422 1.00 96.81 79 ASP A CA 1
ATOM 569 C C . ASP A 1 79 ? 0.403 -5.668 7.216 1.00 96.81 79 ASP A C 1
ATOM 571 O O . ASP A 1 79 ? 0.027 -6.389 6.295 1.00 96.81 79 ASP A O 1
ATOM 575 N N . THR A 1 80 ? 1.580 -5.031 7.168 1.00 96.56 80 THR A N 1
ATOM 576 C CA . THR A 1 80 ? 2.455 -5.072 5.981 1.00 96.56 80 THR A CA 1
ATOM 577 C C . THR A 1 80 ? 3.016 -6.454 5.679 1.00 96.56 80 THR A C 1
ATOM 579 O O . THR A 1 80 ? 3.353 -6.709 4.527 1.00 96.56 80 THR A O 1
ATOM 582 N N . ASP A 1 81 ? 3.130 -7.321 6.680 1.00 96.88 81 ASP A N 1
ATOM 583 C CA . ASP A 1 81 ? 3.621 -8.700 6.611 1.00 96.88 81 ASP A CA 1
ATOM 584 C C . ASP A 1 81 ? 2.511 -9.738 6.364 1.00 96.88 81 ASP A C 1
ATOM 586 O O . ASP A 1 81 ? 2.796 -10.930 6.269 1.00 96.88 81 ASP A O 1
ATOM 590 N N . ASP A 1 82 ? 1.256 -9.307 6.215 1.00 97.56 82 ASP A N 1
ATOM 591 C CA . ASP A 1 82 ? 0.124 -10.208 6.016 1.00 97.56 82 ASP A CA 1
ATOM 592 C C . ASP A 1 82 ? 0.107 -10.800 4.594 1.00 97.56 82 ASP A C 1
ATOM 594 O O . ASP A 1 82 ? -0.048 -10.096 3.592 1.00 97.56 82 ASP A O 1
ATOM 598 N N . GLU A 1 83 ? 0.223 -12.123 4.480 1.00 95.75 83 GLU A N 1
ATOM 599 C CA . GLU A 1 83 ? 0.262 -12.816 3.184 1.00 95.75 83 GLU A CA 1
ATOM 600 C C . GLU A 1 83 ? -1.010 -12.613 2.347 1.00 95.75 83 GLU A C 1
ATOM 602 O O . GLU A 1 83 ? -0.942 -12.621 1.112 1.00 95.75 83 GLU A O 1
ATOM 607 N N . ARG A 1 84 ? -2.152 -12.330 2.996 1.00 96.44 84 ARG A N 1
ATOM 608 C CA . ARG A 1 84 ? -3.443 -12.085 2.333 1.00 96.44 84 ARG A CA 1
ATOM 609 C C . ARG A 1 84 ? -3.440 -10.822 1.475 1.00 96.44 84 ARG A C 1
ATOM 611 O O . ARG A 1 84 ? -4.346 -10.650 0.663 1.00 96.44 84 ARG A O 1
ATOM 618 N N . ILE A 1 85 ? -2.426 -9.954 1.587 1.00 96.62 85 ILE A N 1
ATOM 619 C CA . ILE A 1 85 ? -2.235 -8.811 0.678 1.00 96.62 85 ILE A CA 1
ATOM 620 C C . ILE A 1 85 ? -2.235 -9.269 -0.787 1.00 96.62 85 ILE A C 1
ATOM 622 O O . ILE A 1 85 ? -2.731 -8.552 -1.651 1.00 96.62 85 ILE A O 1
ATOM 626 N N . ARG A 1 86 ? -1.710 -10.462 -1.090 1.00 92.19 86 ARG A N 1
ATOM 627 C CA . ARG A 1 86 ? -1.635 -10.987 -2.467 1.00 92.19 86 ARG A CA 1
ATOM 628 C C . ARG A 1 86 ? -3.001 -11.293 -3.078 1.00 92.19 86 ARG A C 1
ATOM 630 O O . ARG A 1 86 ? -3.114 -11.255 -4.302 1.00 92.19 86 ARG A O 1
ATOM 637 N N . ASP A 1 87 ? -3.994 -11.536 -2.228 1.00 93.12 87 ASP A N 1
ATOM 638 C CA . ASP A 1 87 ? -5.347 -11.963 -2.594 1.00 93.12 87 ASP A CA 1
ATOM 639 C C . ASP A 1 87 ? -6.394 -10.870 -2.327 1.00 93.12 87 ASP A C 1
ATOM 641 O O . ASP A 1 87 ? -7.593 -11.059 -2.536 1.00 93.12 87 ASP A O 1
ATOM 645 N N . ALA A 1 88 ? -5.954 -9.706 -1.848 1.00 82.06 88 ALA A N 1
ATOM 646 C CA . ALA A 1 88 ? -6.802 -8.539 -1.718 1.00 82.06 88 ALA A CA 1
ATOM 647 C C . ALA A 1 88 ? -7.062 -7.974 -3.121 1.00 82.06 88 ALA A C 1
ATOM 649 O O . ALA A 1 88 ? -6.258 -7.181 -3.591 1.00 82.06 88 ALA A O 1
ATOM 650 N N . PHE A 1 8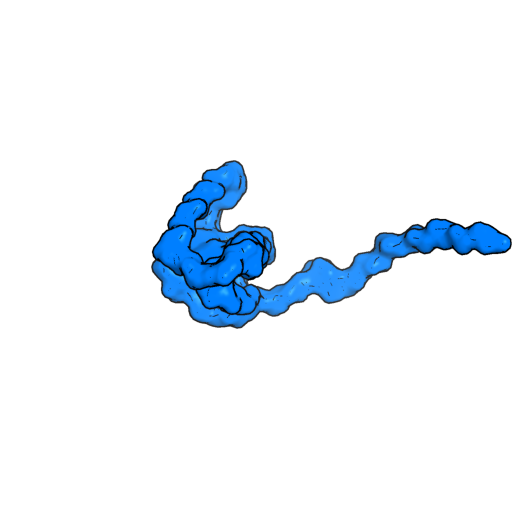9 ? -8.185 -8.354 -3.745 1.00 79.12 89 PHE A N 1
ATOM 651 C CA . PHE A 1 89 ? -8.659 -7.947 -5.088 1.00 79.12 89 PHE A CA 1
ATOM 652 C C . PHE A 1 89 ? -8.302 -8.887 -6.250 1.00 79.12 89 PHE A C 1
ATOM 654 O O . PHE A 1 89 ? -7.100 -9.170 -6.491 1.00 79.12 89 PHE A O 1
#

InterPro domains:
  IPR005131 Serine dehydratase beta chain [PF03315] (20-81)
  IPR029009 Allosteric substrate binding domain superfamily [G3DSA:3.30.1330.90] (20-88)
  IPR029009 Allosteric substrate binding domain superfamily [SSF143548] (26-88)
  IPR051318 Iron-sulphur-dependent L-serine dehydratase [PTHR30182] (9-87)